Protein AF-I0HHZ2-F1 (afdb_monomer_lite)

Secondary structure (DSSP, 8-state):
------------SSPPPS--HHHHHHHHHHHHHHHHHHHHHHHHHHSPSP-EEEES-HHHHHHHHGGGSEEEE-

pLDDT: mean 84.72, std 15.81, range [43.75, 98.0]

Radius of gyration: 20.06 Å; chains: 1; bounding box: 48×43×38 Å

Foldseek 3Di:
DDDDPDDPDDDPPDDDPPDDPVVVVVVVVVVVVLVVLLVVLVVQQPDDDDAEDEDCDPPSNCVNNPPRYHYDHD

Sequence (74 aa):
MATRATRPRLHPVAGAPDKSAEDWSDFARSLARAAIDAAVAEAALRQHRPVVMLTSDIEDMSKLCGDRIRLVAV

Structure (mmCIF, N/CA/C/O backbone):
data_AF-I0HHZ2-F1
#
_entry.id   AF-I0HHZ2-F1
#
loop_
_atom_site.group_PDB
_atom_site.id
_atom_site.type_symbol
_atom_site.label_atom_id
_atom_site.label_alt_id
_atom_site.label_comp_id
_atom_site.label_asym_id
_atom_site.label_entity_id
_atom_site.label_seq_id
_atom_site.pdbx_PDB_ins_code
_atom_site.Cartn_x
_atom_site.Cartn_y
_atom_site.Cartn_z
_atom_site.occupancy
_atom_site.B_iso_or_equiv
_atom_site.auth_seq_id
_atom_site.auth_comp_id
_atom_site.auth_asym_id
_atom_site.auth_atom_id
_atom_site.pdbx_PDB_model_num
ATOM 1 N N . MET A 1 1 ? 37.815 36.241 -11.910 1.00 43.75 1 MET A N 1
ATOM 2 C CA . MET A 1 1 ? 38.340 34.975 -11.357 1.00 43.75 1 MET A CA 1
ATOM 3 C C . MET A 1 1 ? 37.229 33.933 -11.490 1.00 43.75 1 MET A C 1
ATOM 5 O O . MET A 1 1 ? 36.293 33.972 -10.709 1.00 43.75 1 MET A O 1
ATOM 9 N N . ALA A 1 2 ? 37.231 33.125 -12.558 1.00 49.59 2 ALA A N 1
ATOM 10 C CA . ALA A 1 2 ? 36.161 32.161 -12.848 1.00 49.59 2 ALA A CA 1
ATOM 11 C C . ALA A 1 2 ? 36.583 30.767 -12.368 1.00 49.59 2 ALA A C 1
ATOM 13 O O . ALA A 1 2 ? 37.631 30.263 -12.773 1.00 49.59 2 ALA A O 1
ATOM 14 N N . THR A 1 3 ? 35.803 30.156 -11.482 1.00 56.47 3 THR A N 1
ATOM 15 C CA . THR A 1 3 ? 36.051 28.795 -11.007 1.00 56.47 3 THR A CA 1
ATOM 16 C C . THR A 1 3 ? 35.752 27.806 -12.132 1.00 56.47 3 THR A C 1
ATOM 18 O O . THR A 1 3 ? 34.634 27.702 -12.634 1.00 56.47 3 THR A O 1
ATOM 21 N N . ARG A 1 4 ? 36.782 27.077 -12.567 1.00 59.09 4 ARG A N 1
ATOM 22 C CA . ARG A 1 4 ? 36.655 25.965 -13.511 1.00 59.09 4 ARG A CA 1
ATOM 23 C C . ARG A 1 4 ? 35.860 24.856 -12.823 1.00 59.09 4 ARG A C 1
ATOM 25 O O . ARG A 1 4 ? 36.403 24.152 -11.979 1.00 59.09 4 ARG A O 1
ATOM 32 N N . ALA A 1 5 ? 34.585 24.712 -13.174 1.00 63.66 5 ALA A N 1
ATOM 33 C CA . ALA A 1 5 ? 33.771 23.588 -12.734 1.00 63.66 5 ALA A CA 1
ATOM 34 C C . ALA A 1 5 ? 34.388 22.288 -13.271 1.00 63.66 5 ALA A C 1
ATOM 36 O O . ALA A 1 5 ? 34.359 22.003 -14.471 1.00 63.66 5 ALA A O 1
ATOM 37 N N . THR A 1 6 ? 35.007 21.513 -12.388 1.00 67.31 6 THR A N 1
ATOM 38 C CA . THR A 1 6 ? 35.531 20.191 -12.714 1.00 67.31 6 THR A CA 1
ATOM 39 C C . THR A 1 6 ? 34.336 19.261 -12.887 1.00 67.31 6 THR A C 1
ATOM 41 O O . THR A 1 6 ? 33.659 18.940 -11.914 1.00 67.31 6 THR A O 1
ATOM 44 N N . ARG A 1 7 ? 34.036 18.846 -14.124 1.00 68.50 7 ARG A N 1
ATOM 45 C CA . ARG A 1 7 ? 33.028 17.803 -14.354 1.00 68.50 7 ARG A CA 1
ATOM 46 C C . ARG A 1 7 ? 33.505 16.517 -13.671 1.00 68.50 7 ARG A C 1
ATOM 48 O O . ARG A 1 7 ? 34.593 16.048 -14.021 1.00 68.50 7 ARG A O 1
ATOM 55 N N . PRO A 1 8 ? 32.747 15.951 -12.718 1.00 62.00 8 PRO A N 1
ATOM 56 C CA . PRO A 1 8 ? 33.106 14.672 -12.133 1.00 62.00 8 PRO A CA 1
ATOM 57 C C . PRO A 1 8 ? 33.091 13.608 -13.232 1.00 62.00 8 PRO A C 1
ATOM 59 O O . PRO A 1 8 ? 32.170 13.531 -14.046 1.00 62.00 8 PRO A O 1
ATOM 62 N N . ARG A 1 9 ? 34.168 12.823 -13.289 1.00 68.44 9 ARG A N 1
ATOM 63 C CA . ARG A 1 9 ? 34.333 11.745 -14.259 1.00 68.44 9 ARG A CA 1
ATOM 64 C C . ARG A 1 9 ? 33.502 10.561 -13.761 1.00 68.44 9 ARG A C 1
ATOM 66 O O . ARG A 1 9 ? 33.916 9.859 -12.844 1.00 68.44 9 ARG A O 1
ATOM 73 N N . LEU A 1 10 ? 32.302 10.401 -14.313 1.00 69.56 10 LEU A N 1
ATOM 74 C CA . LEU A 1 10 ? 31.440 9.261 -14.013 1.00 69.56 10 LEU A CA 1
ATOM 75 C C . LEU A 1 10 ? 32.058 8.015 -14.654 1.00 69.56 10 LEU A C 1
ATOM 77 O O . LEU A 1 10 ? 32.187 7.943 -15.876 1.00 69.56 10 LEU A O 1
ATOM 81 N N . HIS A 1 11 ? 32.478 7.061 -13.828 1.00 52.31 11 HIS A N 1
ATOM 82 C CA . HIS A 1 11 ? 32.851 5.731 -14.290 1.00 52.31 11 HIS A CA 1
ATOM 83 C C . HIS A 1 11 ? 31.594 4.855 -14.307 1.00 52.31 11 HIS A C 1
ATOM 85 O O . HIS A 1 11 ? 30.849 4.877 -13.325 1.00 52.31 11 HIS A O 1
ATOM 91 N N . PRO A 1 12 ? 31.337 4.097 -15.388 1.00 57.88 12 PRO A N 1
ATOM 92 C CA . PRO A 1 12 ? 30.225 3.160 -15.419 1.00 57.88 12 PRO A CA 1
ATOM 93 C C . PRO A 1 12 ? 30.407 2.146 -14.290 1.00 57.88 12 PRO A C 1
ATOM 95 O O . PRO A 1 12 ? 31.422 1.447 -14.230 1.00 57.88 12 PRO A O 1
ATOM 98 N N . VAL A 1 13 ? 29.445 2.088 -13.374 1.00 59.03 13 VAL A N 1
ATOM 99 C CA . VAL A 1 13 ? 29.393 1.035 -12.362 1.00 59.03 13 VAL A CA 1
ATOM 100 C C . VAL A 1 13 ? 28.874 -0.213 -13.067 1.00 59.03 13 VAL A C 1
ATOM 102 O O . VAL A 1 13 ? 27.671 -0.390 -13.193 1.00 59.03 13 VAL A O 1
ATOM 105 N N . ALA A 1 14 ? 29.810 -1.039 -13.543 1.00 55.78 14 ALA A N 1
ATOM 106 C CA . ALA A 1 14 ? 29.575 -2.312 -14.224 1.00 55.78 14 ALA A CA 1
ATOM 107 C C . ALA A 1 14 ? 28.781 -2.222 -15.547 1.00 55.78 14 ALA A C 1
ATOM 109 O O . ALA A 1 14 ? 28.072 -1.261 -15.831 1.00 55.78 14 ALA A O 1
ATOM 110 N N . GLY A 1 15 ? 28.993 -3.216 -16.415 1.00 51.81 15 GLY A N 1
ATOM 111 C CA . GLY A 1 15 ? 28.387 -3.276 -17.743 1.00 51.81 15 GLY A CA 1
ATOM 112 C C . GLY A 1 15 ? 26.869 -3.163 -17.664 1.00 51.81 15 GLY A C 1
ATOM 113 O O . GLY A 1 15 ? 26.243 -3.798 -16.814 1.00 51.81 15 GLY A O 1
ATOM 114 N N . ALA A 1 16 ? 26.287 -2.351 -18.547 1.00 58.59 16 ALA A N 1
ATOM 115 C CA . ALA A 1 16 ? 24.848 -2.357 -18.733 1.00 58.59 16 ALA A CA 1
ATOM 116 C C . ALA A 1 16 ? 24.415 -3.815 -18.990 1.00 58.59 16 ALA A C 1
ATOM 118 O O . ALA A 1 16 ? 25.019 -4.466 -19.847 1.00 58.59 16 ALA A O 1
ATOM 119 N N . PRO A 1 17 ? 23.456 -4.361 -18.226 1.00 57.81 17 PRO A N 1
ATOM 120 C CA . PRO A 1 17 ? 22.953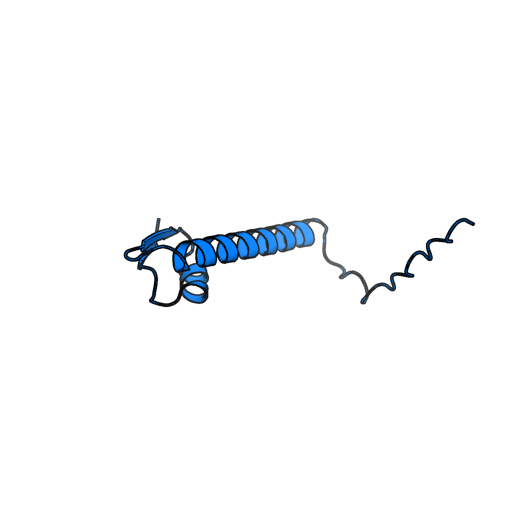 -5.701 -18.478 1.00 57.81 17 PRO A CA 1
ATOM 121 C C . PRO A 1 17 ? 22.428 -5.793 -19.916 1.00 57.81 17 PRO A C 1
ATOM 123 O O . PRO A 1 17 ? 21.887 -4.825 -20.445 1.00 57.81 17 PRO A O 1
ATOM 126 N N . ASP A 1 18 ? 22.549 -6.974 -20.513 1.00 68.00 18 ASP A N 1
ATOM 127 C CA . ASP A 1 18 ? 22.057 -7.372 -21.844 1.00 68.00 18 ASP A CA 1
ATOM 128 C C . ASP A 1 18 ? 20.524 -7.313 -22.015 1.00 68.00 18 ASP A C 1
ATOM 130 O O . ASP A 1 18 ? 19.972 -7.884 -22.954 1.00 68.00 18 ASP A O 1
ATOM 134 N N . LYS A 1 19 ? 19.828 -6.649 -21.093 1.00 63.62 19 LYS A N 1
ATOM 135 C CA . LYS A 1 19 ? 18.374 -6.645 -20.983 1.00 63.62 19 LYS A CA 1
ATOM 136 C C . LYS A 1 19 ? 17.756 -5.639 -21.943 1.00 63.62 19 LYS A C 1
ATOM 138 O O . LYS A 1 19 ? 18.311 -4.564 -22.191 1.00 63.62 19 LYS A O 1
ATOM 143 N N . SER A 1 20 ? 16.594 -6.002 -22.469 1.00 79.56 20 SER A N 1
ATOM 144 C CA . SER A 1 20 ? 15.854 -5.202 -23.440 1.00 79.56 20 SER A CA 1
ATOM 145 C C . SER A 1 20 ? 15.374 -3.873 -22.837 1.00 79.56 20 SER A C 1
ATOM 147 O O . SER A 1 20 ? 15.280 -3.707 -21.620 1.00 79.56 20 SER A O 1
ATOM 149 N N . ALA A 1 21 ? 15.038 -2.899 -23.687 1.00 75.81 21 ALA A N 1
ATOM 150 C CA . ALA A 1 21 ? 14.444 -1.634 -23.239 1.00 75.81 21 ALA A CA 1
ATOM 151 C C . ALA A 1 21 ? 13.086 -1.829 -22.522 1.00 75.81 21 ALA A C 1
ATOM 153 O O . ALA A 1 21 ? 12.699 -1.009 -21.685 1.00 75.81 21 ALA A O 1
ATOM 154 N N . GLU A 1 22 ? 12.378 -2.916 -22.827 1.00 77.81 22 GLU A N 1
ATOM 155 C CA . GLU A 1 22 ? 11.119 -3.298 -22.182 1.00 77.81 22 GLU A CA 1
ATOM 156 C C . GLU A 1 22 ? 11.368 -3.764 -20.741 1.00 77.81 22 GLU A C 1
ATOM 158 O O . GLU A 1 22 ? 10.736 -3.242 -19.822 1.00 77.81 22 GLU A O 1
ATOM 163 N N . ASP A 1 23 ? 12.385 -4.607 -20.518 1.00 86.12 23 ASP A N 1
ATOM 164 C CA . ASP A 1 23 ? 12.800 -5.037 -19.172 1.00 86.12 23 ASP A CA 1
ATOM 165 C C . ASP A 1 2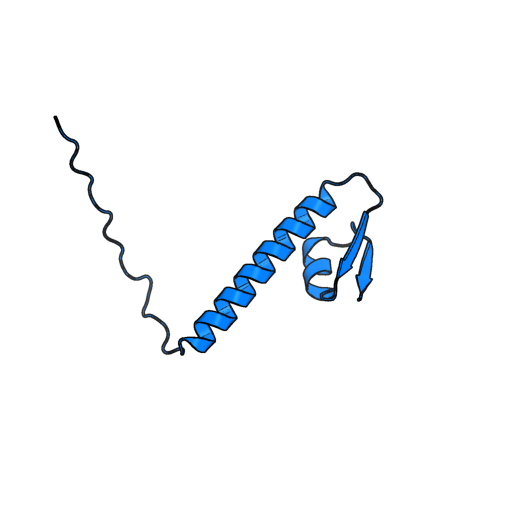3 ? 13.155 -3.837 -18.280 1.00 86.12 23 ASP A C 1
ATOM 167 O O . ASP A 1 23 ? 12.810 -3.783 -17.096 1.00 86.12 23 ASP A O 1
ATOM 171 N N . TRP A 1 24 ? 13.827 -2.836 -18.859 1.00 84.31 24 TRP A N 1
ATOM 172 C CA . TRP A 1 24 ? 14.143 -1.592 -18.160 1.00 84.31 24 TRP A CA 1
ATOM 173 C C . TRP A 1 24 ? 12.899 -0.796 -17.772 1.00 84.31 24 TRP A C 1
ATOM 175 O O . TRP A 1 24 ? 12.851 -0.233 -16.676 1.00 84.31 24 TRP A O 1
ATOM 185 N N . SER A 1 25 ? 11.899 -0.743 -18.649 1.00 90.06 25 SER A N 1
ATOM 186 C CA . SER A 1 25 ? 10.659 -0.000 -18.410 1.00 90.0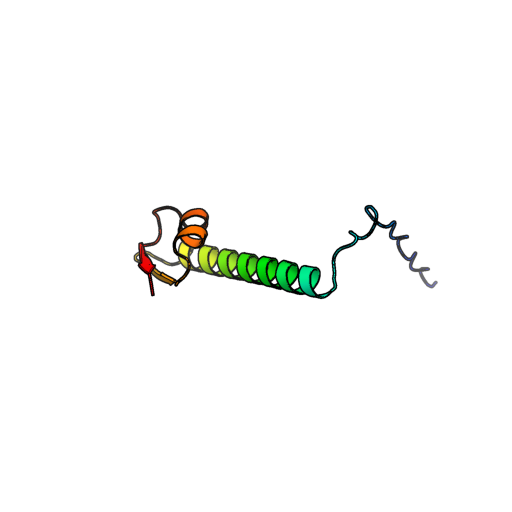6 25 SER A CA 1
ATOM 187 C C . SER A 1 25 ? 9.831 -0.644 -17.300 1.00 90.06 25 SER A C 1
ATOM 189 O O . SER A 1 25 ? 9.329 0.054 -16.415 1.00 90.06 25 SER A O 1
ATOM 191 N N . ASP A 1 26 ? 9.750 -1.973 -17.289 1.00 90.50 26 ASP A N 1
ATOM 192 C CA . ASP A 1 26 ? 9.058 -2.720 -16.241 1.00 90.50 26 ASP A CA 1
ATOM 193 C C . ASP A 1 26 ? 9.751 -2.596 -14.886 1.00 90.50 26 ASP A C 1
ATOM 195 O O . ASP A 1 26 ? 9.093 -2.350 -13.870 1.00 90.50 26 ASP A O 1
ATOM 199 N N . PHE A 1 27 ? 11.082 -2.668 -14.867 1.00 87.81 27 PHE A N 1
ATOM 200 C CA . PHE A 1 27 ? 11.852 -2.431 -13.652 1.00 87.81 27 PHE A CA 1
ATOM 201 C C . PHE A 1 27 ? 11.649 -1.008 -13.113 1.00 87.81 27 PHE A C 1
ATOM 203 O O . PHE A 1 27 ? 11.366 -0.823 -11.928 1.00 87.81 27 PHE A O 1
ATOM 210 N N . ALA A 1 28 ? 11.726 0.006 -13.980 1.00 90.94 28 ALA A N 1
ATOM 211 C CA . ALA A 1 28 ? 11.507 1.397 -13.592 1.00 90.94 28 ALA A CA 1
ATOM 212 C C . ALA A 1 28 ? 10.090 1.625 -13.045 1.00 90.94 28 ALA A C 1
ATOM 214 O O . ALA A 1 28 ? 9.918 2.303 -12.030 1.00 90.94 28 ALA A O 1
ATOM 215 N N . ARG A 1 29 ? 9.076 1.014 -13.667 1.00 92.62 29 ARG A N 1
ATOM 216 C CA . ARG A 1 29 ? 7.689 1.049 -13.189 1.00 92.62 29 ARG A CA 1
ATOM 217 C C . ARG A 1 29 ? 7.550 0.398 -11.813 1.00 92.62 29 ARG A C 1
ATOM 219 O O . ARG A 1 29 ? 6.885 0.961 -10.946 1.00 92.62 29 ARG A O 1
ATOM 226 N N . SER A 1 30 ? 8.201 -0.744 -11.593 1.00 88.81 30 SER A N 1
ATOM 227 C CA . SER A 1 30 ? 8.218 -1.411 -10.287 1.00 88.81 30 SER A CA 1
ATOM 228 C C . SER A 1 30 ? 8.862 -0.536 -9.209 1.00 88.81 30 SER A C 1
ATOM 230 O O . SER A 1 30 ? 8.317 -0.421 -8.114 1.00 88.81 30 SER A O 1
ATOM 232 N N . LEU A 1 31 ? 9.990 0.111 -9.516 1.00 90.31 31 LEU A N 1
ATOM 233 C CA . LEU A 1 31 ? 10.653 1.032 -8.590 1.00 90.31 31 LEU A CA 1
ATOM 234 C C . LEU A 1 31 ? 9.779 2.246 -8.264 1.00 90.31 31 LEU A C 1
ATOM 236 O O . LEU A 1 31 ? 9.677 2.635 -7.102 1.00 90.31 31 LEU A O 1
ATOM 240 N N . ALA A 1 32 ? 9.136 2.835 -9.274 1.00 92.19 32 ALA A N 1
ATOM 241 C CA . ALA A 1 32 ? 8.244 3.973 -9.081 1.00 92.19 32 ALA A CA 1
ATOM 242 C C . ALA A 1 32 ? 7.052 3.611 -8.185 1.00 92.19 32 ALA A C 1
ATOM 244 O O . ALA A 1 32 ? 6.720 4.367 -7.274 1.00 92.19 32 ALA A O 1
ATOM 245 N N . ARG A 1 33 ? 6.446 2.437 -8.400 1.00 93.38 33 ARG A N 1
ATOM 246 C CA . ARG A 1 33 ? 5.361 1.934 -7.553 1.00 93.38 33 ARG A CA 1
ATOM 247 C C . ARG A 1 33 ? 5.810 1.755 -6.104 1.00 93.38 33 ARG A C 1
ATOM 249 O O . ARG A 1 33 ? 5.195 2.336 -5.219 1.00 93.38 33 ARG A O 1
ATOM 256 N N . ALA A 1 34 ? 6.934 1.074 -5.881 1.00 92.62 34 ALA A N 1
ATOM 257 C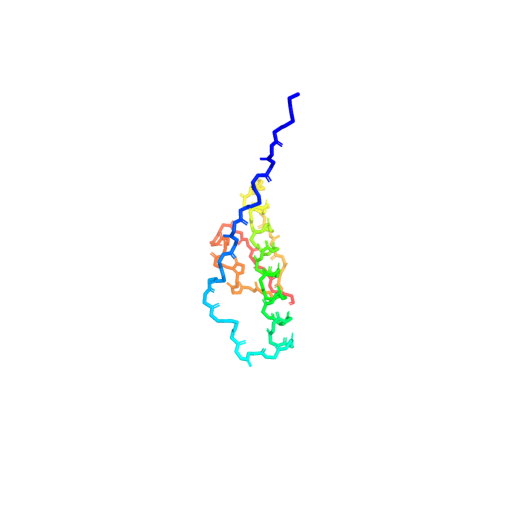 CA . ALA A 1 34 ? 7.477 0.877 -4.538 1.00 92.62 34 ALA A CA 1
ATOM 258 C C . ALA A 1 34 ? 7.782 2.209 -3.820 1.00 92.62 34 ALA A C 1
ATOM 260 O O . ALA A 1 34 ? 7.576 2.331 -2.612 1.00 92.62 34 ALA A O 1
ATOM 261 N N . ALA A 1 35 ? 8.243 3.232 -4.551 1.00 96.81 35 ALA A N 1
ATOM 262 C CA . ALA A 1 35 ? 8.475 4.564 -3.991 1.00 96.81 35 ALA A CA 1
ATOM 263 C C . ALA A 1 35 ? 7.169 5.265 -3.572 1.00 96.81 35 ALA A C 1
ATOM 265 O O . ALA A 1 35 ? 7.129 5.916 -2.525 1.00 96.81 35 ALA A O 1
ATOM 266 N N . ILE A 1 36 ? 6.102 5.121 -4.364 1.00 95.50 36 ILE A N 1
ATOM 267 C CA . ILE A 1 36 ? 4.771 5.643 -4.029 1.00 95.50 36 ILE A CA 1
ATOM 268 C C . ILE A 1 36 ? 4.212 4.915 -2.804 1.00 95.50 36 ILE A C 1
ATOM 270 O O . ILE A 1 36 ? 3.770 5.577 -1.866 1.00 95.50 36 ILE A O 1
ATOM 274 N N . ASP A 1 37 ? 4.294 3.585 -2.771 1.00 97.00 37 ASP A N 1
ATOM 275 C CA . ASP A 1 37 ? 3.810 2.766 -1.656 1.00 97.00 37 ASP A CA 1
ATOM 276 C C . ASP A 1 37 ? 4.483 3.174 -0.336 1.00 97.00 37 ASP A C 1
ATOM 278 O O . ASP A 1 37 ? 3.812 3.380 0.678 1.00 97.00 37 ASP A O 1
ATOM 282 N N . ALA A 1 38 ? 5.801 3.409 -0.354 1.00 97.81 38 ALA A N 1
ATOM 283 C CA . ALA A 1 38 ? 6.542 3.896 0.808 1.00 97.81 38 ALA A CA 1
ATOM 284 C C . ALA A 1 38 ? 6.076 5.287 1.274 1.00 97.81 38 ALA A C 1
ATOM 286 O O . ALA A 1 38 ? 5.908 5.511 2.475 1.00 97.81 38 ALA A O 1
ATOM 287 N N . ALA A 1 39 ? 5.838 6.218 0.345 1.00 97.75 39 ALA A N 1
ATOM 288 C CA . ALA A 1 39 ? 5.346 7.555 0.678 1.00 97.75 39 ALA A CA 1
ATOM 289 C C . ALA A 1 39 ? 3.924 7.514 1.265 1.00 97.75 39 ALA A C 1
ATOM 291 O O . ALA A 1 39 ? 3.632 8.197 2.248 1.00 97.75 39 ALA A O 1
ATOM 292 N N . VAL A 1 40 ? 3.047 6.679 0.702 1.00 96.94 40 VAL A N 1
ATOM 293 C CA . VAL A 1 40 ? 1.681 6.468 1.201 1.00 96.94 40 VAL A CA 1
ATOM 294 C C . VAL A 1 40 ? 1.697 5.822 2.588 1.00 96.94 40 VAL A C 1
ATOM 296 O O . VAL A 1 40 ? 0.966 6.267 3.476 1.00 96.94 40 VAL A O 1
ATOM 299 N N . ALA A 1 41 ? 2.547 4.815 2.806 1.00 97.44 41 ALA A N 1
ATOM 300 C CA . ALA A 1 41 ? 2.722 4.187 4.112 1.00 97.44 41 ALA A CA 1
ATOM 301 C C . ALA A 1 41 ? 3.186 5.200 5.166 1.00 97.44 41 ALA A C 1
ATOM 303 O O . ALA A 1 41 ? 2.627 5.253 6.260 1.00 97.44 41 ALA A O 1
ATOM 304 N N . GLU A 1 42 ? 4.176 6.031 4.837 1.00 98.00 42 GLU A N 1
ATOM 305 C CA . GLU A 1 42 ? 4.701 7.062 5.735 1.00 98.00 42 GLU A CA 1
ATOM 306 C C . GLU A 1 42 ? 3.619 8.071 6.133 1.00 98.00 42 GLU A C 1
ATOM 308 O O . GLU A 1 42 ? 3.390 8.298 7.327 1.00 98.00 42 GLU A O 1
ATOM 313 N N . ALA A 1 43 ? 2.875 8.573 5.144 1.00 97.06 43 ALA A N 1
ATOM 314 C CA . ALA A 1 43 ? 1.777 9.500 5.371 1.00 97.06 43 ALA A CA 1
ATOM 315 C C . ALA A 1 43 ? 0.692 8.879 6.265 1.00 97.06 43 ALA A C 1
ATOM 317 O O . ALA A 1 43 ? 0.233 9.516 7.215 1.00 97.06 43 ALA A O 1
ATOM 318 N N . ALA A 1 44 ? 0.311 7.623 6.011 1.00 96.75 44 ALA A N 1
ATOM 319 C CA . ALA A 1 44 ? -0.679 6.907 6.811 1.00 96.75 44 ALA A CA 1
ATOM 320 C C . ALA A 1 44 ? -0.214 6.689 8.259 1.00 96.75 44 ALA A C 1
ATOM 322 O O . ALA A 1 44 ? -1.005 6.817 9.192 1.00 96.75 44 ALA A O 1
ATOM 323 N N . LEU A 1 45 ? 1.070 6.397 8.469 1.00 96.00 45 LEU A N 1
ATOM 324 C CA . LEU A 1 45 ? 1.643 6.159 9.794 1.00 96.00 45 LEU A CA 1
ATOM 325 C C . LEU A 1 45 ? 1.760 7.426 10.651 1.00 96.00 45 LEU A C 1
ATOM 327 O O . LEU A 1 45 ? 1.781 7.319 11.879 1.00 96.00 45 LEU A O 1
ATOM 331 N N . ARG A 1 46 ? 1.838 8.612 10.035 1.00 96.19 46 ARG A N 1
ATOM 332 C CA . ARG A 1 46 ? 1.855 9.900 10.751 1.00 96.19 46 ARG A CA 1
ATOM 333 C C . ARG A 1 46 ? 0.473 10.406 11.156 1.00 96.19 46 ARG A C 1
ATOM 335 O O . ARG A 1 46 ? 0.382 11.279 12.018 1.00 96.19 46 ARG A O 1
ATOM 342 N N . GLN A 1 47 ? -0.586 9.898 10.536 1.00 95.00 47 GLN A N 1
ATOM 343 C CA . GLN A 1 47 ? -1.957 10.304 10.834 1.00 95.00 47 GLN A CA 1
ATOM 344 C C . GLN A 1 47 ? -2.359 9.896 12.259 1.00 95.00 47 GLN A C 1
ATOM 346 O O . GLN A 1 47 ? -1.922 8.876 12.800 1.00 95.00 47 GLN A O 1
ATOM 351 N N . HIS A 1 48 ? -3.227 10.694 12.883 1.00 89.56 48 HIS A N 1
ATOM 352 C CA . HIS A 1 48 ? -3.825 10.322 14.162 1.00 89.56 48 HIS A CA 1
ATOM 353 C C . HIS A 1 48 ? -4.805 9.163 13.974 1.00 89.56 48 HIS A C 1
ATOM 355 O O . HIS A 1 48 ? -5.600 9.136 13.039 1.00 89.56 48 HIS A O 1
ATOM 361 N N . ARG A 1 49 ? -4.720 8.173 14.865 1.00 83.31 49 ARG A N 1
ATOM 362 C CA . ARG A 1 49 ? -5.494 6.932 14.758 1.00 83.31 49 ARG A CA 1
ATOM 363 C C . ARG A 1 49 ? -6.979 7.195 15.056 1.00 83.31 49 ARG A C 1
ATOM 365 O O . ARG A 1 49 ? -7.268 8.005 15.937 1.00 83.31 49 ARG A O 1
ATOM 372 N N . PRO A 1 50 ? -7.903 6.464 14.401 1.00 88.38 50 PRO A N 1
ATOM 373 C CA . PRO A 1 50 ? -7.670 5.296 13.536 1.00 88.38 50 PRO A CA 1
ATOM 374 C C . PRO A 1 50 ? -7.507 5.625 12.038 1.00 88.38 50 PRO A C 1
ATOM 376 O O . PRO A 1 50 ? -8.166 6.516 11.517 1.00 88.38 50 PRO A O 1
ATOM 379 N N . VAL A 1 51 ? -6.681 4.839 11.332 1.00 96.31 51 VAL A N 1
ATOM 380 C CA . VAL A 1 51 ? -6.458 4.937 9.875 1.00 96.31 51 VAL A CA 1
ATOM 381 C C . VAL A 1 51 ? -6.816 3.608 9.208 1.00 96.31 51 VAL A C 1
ATOM 383 O O . VAL A 1 51 ? -6.400 2.542 9.676 1.00 96.31 51 VAL A O 1
ATOM 386 N N . VAL A 1 52 ? -7.572 3.678 8.111 1.00 96.75 52 VAL A N 1
ATOM 387 C CA . VAL A 1 52 ? -7.913 2.544 7.239 1.00 96.75 52 VAL A CA 1
ATOM 388 C C . VAL A 1 52 ? -7.360 2.827 5.848 1.00 96.75 52 VAL A C 1
ATOM 390 O O . VAL A 1 52 ? -7.539 3.930 5.336 1.00 96.75 52 VAL A O 1
ATOM 393 N N . MET A 1 53 ? -6.710 1.840 5.238 1.00 96.56 53 MET A N 1
ATOM 394 C CA . MET A 1 53 ? -6.145 1.950 3.896 1.00 96.56 53 MET A CA 1
ATOM 395 C C . MET A 1 53 ? -6.782 0.918 2.970 1.00 96.56 53 MET A C 1
ATOM 397 O O . MET A 1 53 ? -6.726 -0.283 3.237 1.00 96.56 53 MET A O 1
ATOM 401 N N . LEU A 1 54 ? -7.383 1.406 1.887 1.00 97.56 54 LEU A N 1
ATOM 402 C CA . LEU A 1 54 ? -7.871 0.577 0.790 1.00 97.56 54 LEU A CA 1
ATOM 403 C C . LEU A 1 54 ? -6.726 0.383 -0.204 1.00 97.56 54 LEU A C 1
ATOM 405 O O . LEU A 1 54 ? -6.151 1.370 -0.663 1.00 97.56 54 LEU A O 1
ATOM 409 N N . THR A 1 55 ? -6.379 -0.858 -0.520 1.00 95.69 55 THR A N 1
ATOM 410 C CA . THR A 1 55 ? -5.304 -1.155 -1.473 1.00 95.69 55 THR A CA 1
ATOM 411 C C . THR A 1 55 ? -5.538 -2.500 -2.143 1.00 95.69 55 THR A C 1
ATOM 413 O O . THR A 1 55 ? -5.968 -3.452 -1.495 1.00 95.69 55 THR A O 1
ATOM 416 N N . SER A 1 56 ? -5.232 -2.589 -3.435 1.00 96.19 56 SER A N 1
ATOM 417 C CA . SER A 1 56 ? -5.183 -3.873 -4.139 1.00 96.19 56 SER A CA 1
ATOM 418 C C . SER A 1 56 ? -3.913 -4.662 -3.797 1.00 96.19 56 SER A C 1
ATOM 420 O O . SER A 1 56 ? -3.833 -5.850 -4.088 1.00 96.19 56 SER A O 1
ATOM 422 N N . ASP A 1 57 ? -2.906 -4.014 -3.199 1.00 95.44 57 ASP A N 1
ATOM 423 C CA . ASP A 1 57 ? -1.654 -4.649 -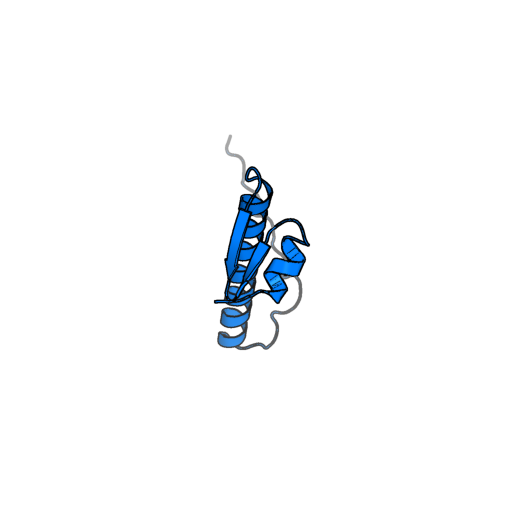2.791 1.00 95.44 57 ASP A CA 1
ATOM 424 C C . ASP A 1 57 ? -1.536 -4.737 -1.275 1.00 95.44 57 ASP A C 1
ATOM 426 O O . ASP A 1 57 ? -0.942 -3.896 -0.597 1.00 95.44 57 ASP A O 1
ATOM 430 N N . ILE A 1 58 ? -2.174 -5.767 -0.734 1.00 97.12 58 ILE A N 1
ATOM 431 C CA . ILE A 1 58 ? -2.172 -6.024 0.702 1.00 97.12 58 ILE A CA 1
ATOM 432 C C . ILE A 1 58 ? -0.798 -6.478 1.179 1.00 97.12 58 ILE A C 1
ATOM 434 O O . ILE A 1 58 ? -0.397 -6.127 2.287 1.00 97.12 58 ILE A O 1
ATOM 438 N N . GLU A 1 59 ? -0.074 -7.249 0.370 1.00 95.81 59 GLU A N 1
ATOM 439 C CA . GLU A 1 59 ? 1.176 -7.851 0.813 1.00 95.81 59 GLU A CA 1
ATOM 440 C C . GLU A 1 59 ? 2.259 -6.786 0.992 1.00 95.81 59 GLU A C 1
ATOM 442 O O . GLU A 1 59 ? 2.854 -6.698 2.071 1.00 95.81 59 GLU A O 1
ATOM 447 N N . ASP A 1 60 ? 2.461 -5.923 -0.003 1.00 95.69 60 ASP A N 1
ATOM 448 C CA . ASP A 1 60 ? 3.485 -4.882 0.082 1.00 95.69 60 ASP A CA 1
ATOM 449 C C . ASP A 1 60 ? 3.132 -3.838 1.147 1.00 95.69 60 ASP A C 1
ATOM 451 O O . ASP A 1 60 ? 3.979 -3.475 1.973 1.00 95.69 60 ASP A O 1
ATOM 455 N N . MET A 1 61 ? 1.859 -3.438 1.240 1.00 97.38 61 MET A N 1
ATOM 456 C CA . MET A 1 61 ? 1.434 -2.484 2.269 1.00 97.38 61 MET A CA 1
ATOM 457 C C . MET A 1 61 ? 1.487 -3.073 3.685 1.00 97.38 61 MET A C 1
ATOM 459 O O . MET A 1 61 ? 1.775 -2.338 4.632 1.00 97.38 61 MET A O 1
ATOM 463 N N . SER A 1 62 ? 1.303 -4.388 3.859 1.00 96.94 62 SER A N 1
ATOM 464 C CA . SER A 1 62 ? 1.488 -5.041 5.165 1.00 96.94 62 SER A CA 1
ATOM 465 C C . SER A 1 62 ? 2.943 -4.987 5.637 1.00 96.94 62 SER A C 1
ATOM 467 O O . SER A 1 62 ? 3.194 -4.697 6.808 1.00 96.94 62 SER A O 1
ATOM 469 N N . LYS A 1 63 ? 3.912 -5.163 4.724 1.00 96.75 63 LYS A N 1
ATOM 470 C CA . LYS A 1 63 ? 5.350 -5.079 5.030 1.00 96.75 63 LYS A CA 1
ATOM 471 C C . LYS A 1 63 ? 5.758 -3.663 5.439 1.00 96.75 63 LYS A C 1
ATOM 473 O O . LYS A 1 63 ? 6.566 -3.499 6.351 1.00 96.75 63 LYS A O 1
ATOM 478 N N . LEU A 1 64 ? 5.196 -2.642 4.789 1.00 97.31 64 LEU A N 1
ATOM 479 C CA . LEU A 1 64 ? 5.529 -1.238 5.053 1.00 97.31 64 LEU A CA 1
ATOM 480 C C . LEU A 1 64 ? 4.851 -0.683 6.317 1.00 97.31 64 LEU A C 1
ATOM 482 O O . LEU A 1 64 ? 5.479 0.030 7.104 1.00 97.31 64 LEU A O 1
ATOM 486 N N . CYS A 1 65 ? 3.568 -0.986 6.530 1.00 96.12 65 CYS A N 1
ATOM 487 C CA . CYS A 1 65 ? 2.796 -0.419 7.638 1.00 96.12 65 CYS A CA 1
ATOM 488 C C . CYS A 1 65 ? 2.861 -1.253 8.929 1.00 96.12 65 CYS A C 1
ATOM 490 O O . CYS A 1 65 ? 2.702 -0.693 10.027 1.00 96.12 65 CYS A O 1
ATOM 492 N N . GLY A 1 66 ? 3.098 -2.565 8.817 1.00 93.12 66 GLY A N 1
ATOM 493 C CA . GLY A 1 66 ? 2.857 -3.530 9.891 1.00 93.12 66 GLY A CA 1
ATOM 494 C C . GLY A 1 66 ? 1.400 -3.497 10.371 1.00 93.12 66 GLY A C 1
ATOM 495 O O . GLY A 1 66 ? 0.513 -2.984 9.690 1.00 93.12 66 GLY A O 1
ATOM 496 N N . ASP A 1 67 ? 1.157 -3.931 11.608 1.00 92.12 67 ASP A N 1
ATOM 497 C CA . ASP A 1 67 ? -0.201 -4.030 12.180 1.00 92.12 67 ASP A CA 1
ATOM 498 C C . ASP A 1 67 ? -0.798 -2.678 12.633 1.00 92.12 67 ASP A C 1
ATOM 500 O O . ASP A 1 67 ? -1.826 -2.612 13.312 1.00 92.12 67 ASP A O 1
ATOM 504 N N . ARG A 1 68 ? -0.135 -1.557 12.315 1.00 93.50 68 ARG A N 1
ATOM 505 C CA . ARG A 1 68 ? -0.529 -0.221 12.798 1.00 93.50 68 ARG A CA 1
ATOM 506 C C . ARG A 1 68 ? -1.706 0.373 12.033 1.00 93.50 68 ARG A C 1
ATOM 508 O O . ARG A 1 68 ? -2.450 1.173 12.614 1.00 93.50 68 ARG A O 1
ATOM 515 N N . ILE A 1 69 ? -1.860 -0.015 10.769 1.00 96.25 69 ILE A N 1
ATOM 516 C CA . ILE A 1 69 ? -2.888 0.461 9.840 1.00 96.25 69 ILE A CA 1
ATOM 517 C C . ILE A 1 69 ? -3.819 -0.702 9.509 1.00 96.25 69 ILE A C 1
ATOM 519 O O . ILE A 1 69 ? -3.364 -1.811 9.245 1.00 96.25 69 ILE A O 1
ATOM 523 N N . ARG A 1 70 ? -5.132 -0.457 9.496 1.00 96.44 70 ARG A N 1
ATOM 524 C CA . ARG A 1 70 ? -6.096 -1.470 9.056 1.00 96.44 70 ARG A CA 1
ATOM 525 C C . ARG A 1 70 ? -6.148 -1.488 7.530 1.00 96.44 70 ARG A C 1
ATOM 527 O O . ARG A 1 70 ? -6.626 -0.527 6.931 1.00 96.44 70 ARG A O 1
ATOM 534 N N . LEU A 1 71 ? -5.686 -2.574 6.920 1.00 97.38 71 LEU A N 1
ATOM 535 C CA . LEU A 1 71 ? -5.713 -2.760 5.468 1.00 97.38 71 LEU A CA 1
ATOM 536 C C . LEU A 1 71 ? -7.022 -3.424 5.022 1.00 97.38 71 LEU A C 1
ATOM 538 O O . LEU A 1 71 ? -7.552 -4.293 5.717 1.00 97.38 71 LEU A O 1
ATOM 542 N N . VAL A 1 72 ? -7.538 -3.014 3.865 1.00 97.69 72 VAL A N 1
ATOM 543 C CA . VAL A 1 72 ? -8.722 -3.598 3.222 1.00 97.69 72 VAL A CA 1
ATOM 544 C C . VAL A 1 72 ? -8.431 -3.777 1.735 1.00 97.69 72 VAL A C 1
ATOM 546 O O . VAL A 1 72 ? -8.037 -2.821 1.066 1.00 97.69 72 VAL A O 1
ATOM 549 N N . ALA A 1 73 ? -8.618 -5.001 1.241 1.00 96.69 73 ALA A N 1
ATOM 550 C CA . ALA A 1 73 ? -8.424 -5.335 -0.166 1.00 96.69 73 ALA A CA 1
ATOM 551 C C . ALA A 1 73 ? -9.532 -4.721 -1.029 1.00 96.69 73 ALA A C 1
ATOM 553 O O . ALA A 1 73 ? -10.696 -4.713 -0.613 1.00 96.69 73 ALA A O 1
ATOM 554 N N . VAL A 1 74 ? -9.167 -4.245 -2.220 1.00 93.25 74 VAL A N 1
ATOM 555 C CA . VAL A 1 74 ? -10.094 -3.784 -3.267 1.00 93.25 74 VAL A CA 1
ATOM 556 C C . VAL A 1 74 ? -9.785 -4.436 -4.602 1.00 93.25 74 VAL A C 1
ATOM 558 O O . VAL A 1 74 ? -8.591 -4.721 -4.849 1.00 93.25 74 VAL A O 1
#

Organism: Actinoplanes missouriensis (strain ATCC 14538 / DSM 43046 / CBS 188.64 / JCM 3121 / NBRC 10236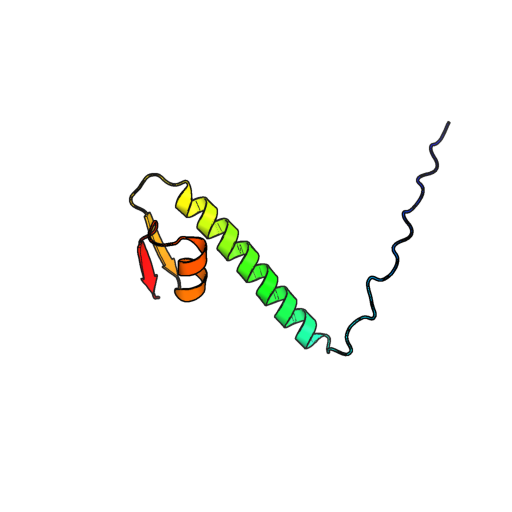3 / NCIMB 12654 / NRRL B-3342 / UNCC 431) (NCBI:txid512565)